Protein AF-U4QA12-F1 (afdb_monomer_lite)

Foldseek 3Di:
DADDDDVVVVHDVDDDDDPPDDDDDDDPPPPVPPDDDDDDDDDPPDPSDDDDDDPVVVVVVPD

Structure (mmCIF, N/CA/C/O backbone):
data_AF-U4QA12-F1
#
_entry.id   AF-U4QA12-F1
#
loop_
_atom_site.group_PDB
_atom_site.id
_atom_site.type_symbol
_atom_site.label_atom_id
_atom_site.label_alt_id
_atom_site.label_comp_id
_atom_site.label_asym_id
_atom_site.label_entity_id
_atom_site.label_seq_id
_atom_site.pdbx_PDB_ins_code
_atom_site.Cartn_x
_atom_site.Cartn_y
_atom_site.Cartn_z
_atom_site.occupancy
_atom_site.B_iso_or_equiv
_atom_site.auth_seq_id
_atom_site.auth_comp_id
_atom_site.auth_asym_id
_atom_site.auth_atom_id
_atom_site.pdbx_PDB_model_num
ATOM 1 N N . MET A 1 1 ? 2.408 -7.977 -2.692 1.00 88.56 1 MET A N 1
ATOM 2 C CA . MET A 1 1 ? 2.619 -7.299 -3.993 1.00 88.56 1 MET A CA 1
ATOM 3 C C . 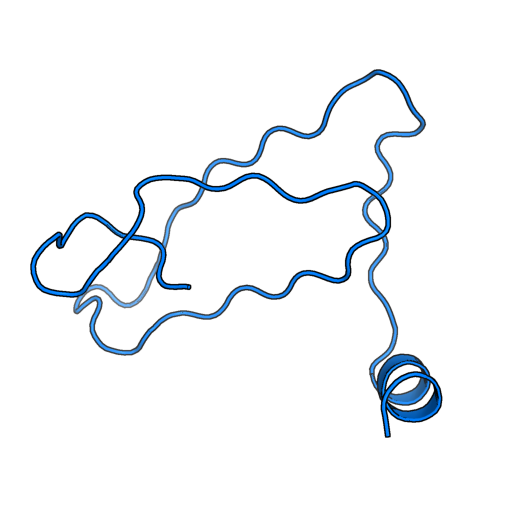MET A 1 1 ? 3.751 -6.295 -3.856 1.00 88.56 1 MET A C 1
ATOM 5 O O . MET A 1 1 ? 3.978 -5.856 -2.736 1.00 88.56 1 MET A O 1
ATOM 9 N N . ARG A 1 2 ? 4.444 -5.932 -4.942 1.00 92.38 2 ARG A N 1
ATOM 10 C CA . ARG A 1 2 ? 5.505 -4.910 -4.925 1.00 92.38 2 ARG A CA 1
ATOM 11 C C . ARG A 1 2 ? 5.089 -3.725 -5.793 1.00 92.38 2 ARG A C 1
ATOM 13 O O . ARG A 1 2 ? 4.689 -3.934 -6.936 1.00 92.38 2 ARG A O 1
ATOM 20 N N . LEU A 1 3 ? 5.146 -2.512 -5.248 1.00 92.62 3 LEU A N 1
ATOM 21 C CA . LEU A 1 3 ? 4.888 -1.282 -5.997 1.00 92.62 3 LEU A CA 1
ATOM 22 C C . LEU A 1 3 ? 6.217 -0.746 -6.533 1.00 92.62 3 LEU A C 1
ATOM 24 O O . LEU A 1 3 ? 7.151 -0.556 -5.760 1.00 92.62 3 LEU A O 1
ATOM 28 N N . GLY A 1 4 ? 6.292 -0.498 -7.836 1.00 91.94 4 GLY A N 1
ATOM 29 C CA . GLY A 1 4 ? 7.508 -0.026 -8.483 1.00 91.94 4 GLY A CA 1
ATOM 30 C C . GLY A 1 4 ? 7.415 -0.055 -10.005 1.00 91.94 4 GLY A C 1
ATOM 31 O O . GLY 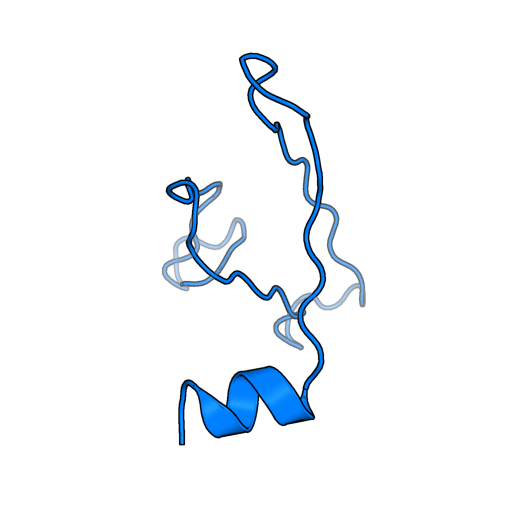A 1 4 ? 6.334 -0.176 -10.592 1.00 91.94 4 GLY A O 1
ATOM 32 N N . LEU A 1 5 ? 8.559 0.111 -10.660 1.00 91.81 5 LEU A N 1
ATOM 33 C CA . LEU A 1 5 ? 8.652 0.214 -12.119 1.00 91.81 5 LEU A CA 1
ATOM 34 C C . LEU A 1 5 ? 9.404 -0.967 -12.744 1.00 91.81 5 LEU A C 1
ATOM 36 O O . LEU A 1 5 ? 9.364 -1.124 -13.966 1.00 91.81 5 LEU A O 1
ATOM 40 N N . ASP A 1 6 ? 10.054 -1.813 -11.939 1.00 91.69 6 ASP A N 1
ATOM 41 C CA . ASP A 1 6 ? 10.857 -2.930 -12.423 1.00 91.69 6 ASP A CA 1
ATOM 42 C C . ASP A 1 6 ? 9.987 -4.162 -12.710 1.00 91.69 6 ASP A C 1
ATOM 44 O O . ASP A 1 6 ? 9.651 -4.970 -11.841 1.00 91.69 6 ASP A O 1
ATOM 48 N N . LYS A 1 7 ? 9.647 -4.342 -13.988 1.00 93.12 7 LYS A N 1
ATOM 49 C CA . LYS A 1 7 ? 8.856 -5.488 -14.458 1.00 93.12 7 LYS A CA 1
ATOM 50 C C . LYS A 1 7 ? 9.572 -6.826 -14.323 1.00 93.12 7 LYS A C 1
ATOM 52 O O . LYS A 1 7 ? 8.896 -7.849 -14.283 1.00 93.12 7 LYS A O 1
ATOM 57 N N . SER A 1 8 ? 10.901 -6.840 -14.212 1.00 95.06 8 SER A N 1
ATOM 58 C CA . SER A 1 8 ? 11.641 -8.081 -13.960 1.00 95.06 8 SER A CA 1
ATOM 59 C C . SER A 1 8 ? 11.436 -8.605 -12.534 1.00 95.06 8 SER A C 1
ATOM 61 O O . SER A 1 8 ? 11.614 -9.797 -12.291 1.00 95.06 8 SER A O 1
ATOM 63 N N . LYS A 1 9 ? 11.002 -7.735 -11.610 1.00 91.75 9 LYS A N 1
ATOM 64 C CA . LYS A 1 9 ? 10.710 -8.044 -10.202 1.00 91.75 9 LYS A CA 1
ATOM 65 C C . LYS A 1 9 ? 9.217 -8.248 -9.913 1.00 91.75 9 LYS A C 1
ATOM 67 O O . LYS A 1 9 ? 8.833 -8.288 -8.745 1.00 91.75 9 LYS A O 1
ATOM 72 N N . ASP A 1 10 ? 8.389 -8.367 -10.954 1.00 93.88 10 ASP A N 1
ATOM 73 C CA . ASP A 1 10 ? 6.923 -8.460 -10.848 1.00 93.88 10 ASP A CA 1
ATOM 74 C 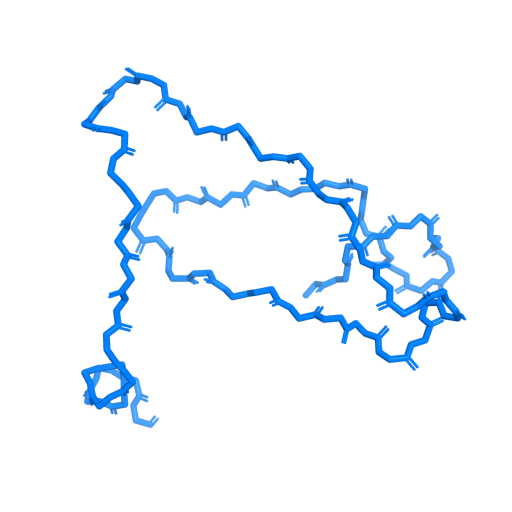C . ASP A 1 10 ? 6.297 -7.254 -10.113 1.00 93.88 10 ASP A C 1
ATOM 76 O O . ASP A 1 10 ? 5.348 -7.363 -9.334 1.00 93.88 10 ASP A O 1
ATOM 80 N N . GLU A 1 11 ? 6.869 -6.064 -10.328 1.00 93.88 11 GLU A N 1
ATOM 81 C CA . GLU A 1 11 ? 6.371 -4.829 -9.727 1.00 93.88 11 GLU A CA 1
ATOM 82 C C . GLU A 1 11 ? 5.190 -4.247 -10.510 1.00 93.88 11 GLU A C 1
ATOM 84 O O . GLU A 1 11 ? 5.189 -4.120 -11.747 1.00 93.88 11 GLU A O 1
ATOM 89 N N . VAL A 1 12 ? 4.176 -3.813 -9.767 1.00 95.00 12 VAL A N 1
ATOM 90 C CA . VAL A 1 12 ? 3.022 -3.100 -10.313 1.00 95.00 12 VAL A CA 1
ATOM 91 C C . VAL A 1 12 ? 3.223 -1.594 -10.201 1.00 95.00 12 VAL A C 1
ATOM 93 O O . VAL A 1 12 ? 3.839 -1.108 -9.261 1.00 95.00 12 VAL A O 1
ATOM 96 N N . HIS A 1 13 ? 2.675 -0.847 -11.161 1.00 93.44 13 HIS A N 1
ATOM 97 C CA . HIS A 1 13 ? 2.769 0.618 -11.181 1.00 93.44 13 HIS A CA 1
ATOM 98 C C . HIS A 1 13 ? 1.712 1.298 -10.293 1.00 93.44 13 HIS A C 1
ATOM 100 O O . HIS A 1 13 ? 1.833 2.467 -9.948 1.00 93.44 13 HIS A O 1
ATOM 106 N N . GLY A 1 14 ? 0.667 0.560 -9.924 1.00 94.12 14 GLY A N 1
ATOM 107 C CA . GLY A 1 14 ? -0.430 1.032 -9.097 1.00 94.12 14 GLY A CA 1
ATOM 108 C C . GLY A 1 14 ? -1.291 -0.142 -8.660 1.00 94.12 14 GLY A C 1
ATOM 109 O O . GLY A 1 14 ? -1.180 -1.245 -9.203 1.00 94.12 14 GLY A O 1
ATOM 110 N N . PHE A 1 15 ? -2.126 0.093 -7.659 1.00 93.44 15 PHE A N 1
ATOM 111 C CA . PHE A 1 15 ? -3.051 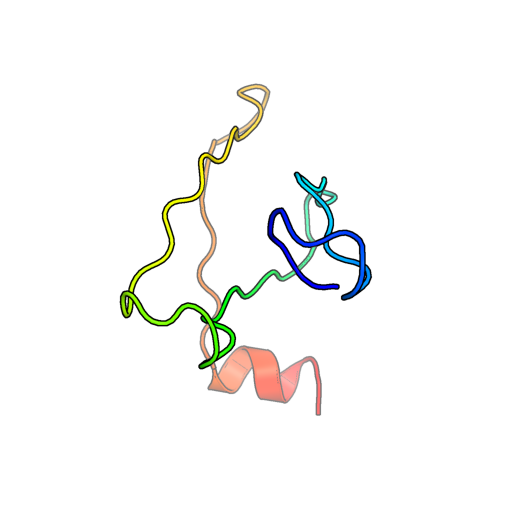-0.901 -7.142 1.00 93.44 15 PHE A CA 1
ATOM 112 C C . PHE A 1 15 ? -4.299 -0.241 -6.580 1.00 93.44 15 PHE A C 1
ATOM 114 O O . PHE A 1 15 ? -4.324 0.958 -6.314 1.00 93.44 15 PHE A O 1
ATOM 121 N N . TYR A 1 16 ? -5.328 -1.059 -6.421 1.00 92.69 16 TYR A N 1
ATOM 122 C CA . TYR A 1 16 ? -6.595 -0.684 -5.828 1.00 92.69 16 TYR A CA 1
ATOM 123 C C . TYR A 1 16 ? -6.794 -1.481 -4.542 1.00 92.69 16 TYR A C 1
ATOM 125 O O . TYR A 1 16 ? -6.369 -2.635 -4.450 1.00 92.69 16 TYR A O 1
ATOM 133 N N . VAL A 1 17 ? -7.433 -0.852 -3.562 1.00 90.94 17 VAL A N 1
ATOM 134 C CA . VAL A 1 17 ? -7.782 -1.470 -2.287 1.00 90.94 17 VAL A CA 1
ATOM 135 C C . VAL A 1 17 ? -9.267 -1.253 -2.042 1.00 90.94 17 VAL A C 1
ATOM 137 O O . VAL A 1 17 ? -9.738 -0.115 -2.053 1.00 90.94 17 VAL A O 1
ATOM 140 N N . ASP A 1 18 ? -9.987 -2.343 -1.784 1.00 89.19 18 ASP A N 1
ATOM 141 C CA . ASP A 1 18 ? -11.386 -2.292 -1.376 1.00 89.19 18 ASP A CA 1
ATOM 142 C C . ASP A 1 18 ? -11.544 -1.615 -0.010 1.00 89.19 18 ASP A C 1
ATOM 144 O O . ASP A 1 18 ? -10.765 -1.846 0.925 1.00 89.19 18 ASP A O 1
ATOM 148 N N . SER A 1 19 ? -12.606 -0.822 0.136 1.00 85.81 19 SER A N 1
ATOM 149 C CA . SER A 1 19 ? -12.947 -0.195 1.415 1.00 85.81 19 SER A CA 1
ATOM 150 C C . SER A 1 19 ? -13.136 -1.246 2.517 1.00 85.81 19 SER A C 1
ATOM 152 O O . SER A 1 19 ? -13.719 -2.304 2.292 1.00 85.81 19 SER A O 1
ATOM 154 N N . GLY A 1 20 ? -12.637 -0.953 3.720 1.00 86.56 20 GLY A N 1
ATOM 155 C CA . GLY A 1 20 ? -12.635 -1.886 4.853 1.00 86.56 20 GLY A CA 1
ATOM 156 C C . GLY A 1 20 ? -11.417 -2.816 4.919 1.00 86.56 20 GLY A C 1
ATOM 157 O O . GLY A 1 20 ? -11.258 -3.529 5.909 1.00 86.56 20 GLY A O 1
ATOM 158 N N . THR A 1 21 ? -10.527 -2.783 3.925 1.00 89.56 21 THR A N 1
ATOM 159 C CA . THR A 1 21 ? -9.272 -3.548 3.945 1.00 89.56 21 THR A CA 1
ATOM 160 C C . THR A 1 21 ? -8.189 -2.816 4.739 1.00 89.56 21 THR A C 1
ATOM 162 O O . THR A 1 21 ? -7.885 -1.651 4.477 1.00 89.56 21 THR A O 1
ATOM 165 N N . PHE A 1 22 ? -7.540 -3.507 5.679 1.00 91.00 22 PHE A N 1
ATOM 166 C CA . PHE A 1 22 ? -6.340 -2.983 6.335 1.00 91.00 22 PHE A CA 1
ATOM 167 C C . PHE A 1 22 ? -5.154 -2.993 5.366 1.00 91.00 22 PHE A C 1
ATOM 169 O O . PHE A 1 22 ? -4.802 -4.039 4.827 1.00 91.00 22 PHE A O 1
ATOM 176 N N . THR A 1 23 ? -4.522 -1.834 5.172 1.00 91.19 23 THR A N 1
ATOM 177 C CA . THR A 1 23 ? -3.368 -1.673 4.275 1.00 91.19 23 THR A CA 1
ATOM 178 C C . THR A 1 23 ? -2.166 -1.133 5.037 1.00 91.19 23 THR A C 1
ATOM 180 O O . THR A 1 23 ? -2.300 -0.217 5.848 1.00 91.19 23 THR A O 1
ATOM 183 N N . ALA A 1 24 ? -0.989 -1.682 4.746 1.00 91.62 24 ALA A N 1
ATOM 184 C CA . ALA A 1 24 ? 0.303 -1.181 5.198 1.00 91.62 24 ALA A CA 1
ATOM 185 C C . ALA A 1 24 ? 1.254 -1.092 3.998 1.00 91.62 24 ALA A C 1
ATOM 187 O O . ALA A 1 24 ? 1.161 -1.897 3.071 1.00 91.62 24 ALA A O 1
ATOM 188 N N . ILE A 1 25 ? 2.145 -0.102 4.013 1.00 91.12 25 ILE A N 1
ATOM 189 C CA . ILE A 1 25 ? 3.143 0.130 2.966 1.00 91.12 25 ILE A CA 1
ATOM 190 C C . ILE A 1 25 ? 4.494 0.292 3.655 1.00 91.12 25 ILE A C 1
ATOM 192 O O . ILE A 1 25 ? 4.608 1.040 4.627 1.00 91.12 25 ILE A O 1
ATOM 196 N N . GLU A 1 26 ? 5.504 -0.398 3.142 1.00 89.94 26 GLU A N 1
ATOM 197 C CA . GLU A 1 26 ? 6.887 -0.303 3.598 1.00 89.94 26 GLU A CA 1
ATOM 198 C C . GLU A 1 26 ? 7.830 -0.193 2.399 1.00 89.94 26 GLU A C 1
ATOM 200 O O . GLU A 1 26 ? 7.499 -0.629 1.293 1.00 89.94 26 GLU A O 1
ATOM 205 N N . ASP A 1 27 ? 8.997 0.411 2.616 1.00 87.94 27 ASP A N 1
ATOM 206 C CA . ASP A 1 27 ? 10.043 0.462 1.601 1.00 87.94 27 ASP A CA 1
ATOM 207 C C . ASP A 1 27 ? 10.663 -0.932 1.445 1.00 87.94 27 ASP A C 1
ATOM 209 O O . ASP A 1 27 ? 11.099 -1.552 2.419 1.00 87.94 27 ASP A O 1
ATOM 213 N N . SER A 1 28 ? 10.720 -1.440 0.215 1.00 83.88 28 SER A N 1
ATOM 214 C CA . SER A 1 28 ? 11.591 -2.574 -0.072 1.00 83.88 28 SER A CA 1
ATOM 215 C C . SER A 1 28 ? 13.006 -2.015 -0.138 1.00 83.88 28 SER A C 1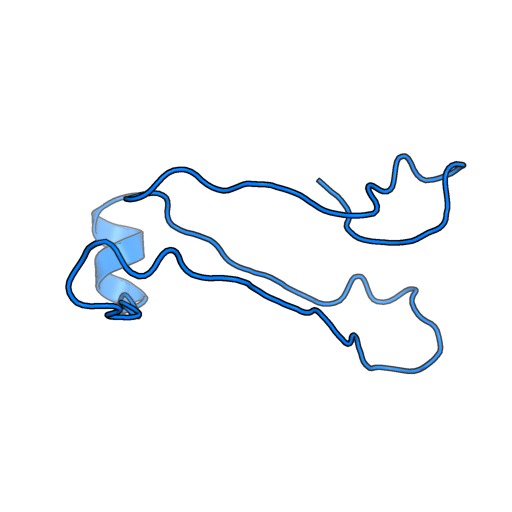
ATOM 217 O O . SER A 1 28 ? 13.265 -1.277 -1.082 1.00 83.88 28 SER A O 1
ATOM 219 N N . ASN A 1 29 ? 13.867 -2.352 0.833 1.00 75.88 29 ASN A N 1
ATOM 220 C CA . ASN A 1 29 ? 15.252 -1.877 1.076 1.00 75.88 29 ASN A CA 1
ATOM 221 C C . ASN A 1 29 ? 16.264 -2.026 -0.106 1.00 75.88 29 ASN A C 1
ATOM 223 O O . ASN A 1 29 ? 17.426 -2.373 0.082 1.00 75.88 29 ASN A O 1
ATOM 227 N N . ASP A 1 30 ? 15.816 -1.800 -1.331 1.00 73.44 30 ASP A N 1
ATOM 228 C CA . ASP A 1 30 ? 16.397 -2.077 -2.644 1.00 73.44 30 ASP A CA 1
ATOM 229 C C . ASP A 1 30 ? 16.199 -0.860 -3.583 1.00 73.44 30 ASP A C 1
ATOM 231 O O . ASP A 1 30 ? 16.664 -0.846 -4.717 1.00 73.44 30 ASP A O 1
ATOM 235 N N . ALA A 1 31 ? 15.529 0.209 -3.121 1.00 65.62 31 ALA A N 1
ATOM 236 C CA . ALA A 1 31 ? 15.250 1.405 -3.921 1.00 65.62 31 ALA A CA 1
ATOM 237 C C . ALA A 1 31 ? 16.481 2.309 -4.152 1.00 65.62 31 ALA A C 1
ATOM 239 O O . ALA A 1 31 ? 16.422 3.234 -4.960 1.00 65.62 31 ALA A O 1
ATOM 240 N N . GLY A 1 32 ? 17.594 2.086 -3.440 1.00 70.56 32 GLY A N 1
ATOM 241 C CA . GLY A 1 32 ? 18.870 2.809 -3.588 1.00 70.56 32 GLY A CA 1
ATOM 242 C C . GLY A 1 32 ? 18.864 4.291 -3.171 1.00 70.56 32 GLY A C 1
ATOM 243 O O . GLY A 1 32 ? 19.905 4.815 -2.785 1.00 70.56 32 GLY A O 1
ATOM 244 N N . VAL A 1 33 ? 17.704 4.955 -3.201 1.00 78.75 33 VAL A N 1
ATOM 245 C CA . VAL A 1 33 ? 17.512 6.384 -2.890 1.00 78.75 33 VAL A CA 1
ATOM 246 C C . VAL A 1 33 ? 16.952 6.638 -1.485 1.00 78.75 33 VAL A C 1
ATOM 248 O O . VAL A 1 33 ? 16.989 7.771 -1.015 1.00 78.75 33 VAL A O 1
ATOM 251 N N . GLY A 1 34 ? 16.460 5.597 -0.802 1.00 81.31 34 GLY A N 1
ATOM 252 C CA . GLY A 1 34 ? 16.015 5.658 0.598 1.00 81.31 34 GLY A CA 1
ATOM 253 C C . GLY A 1 34 ? 14.671 6.355 0.840 1.00 81.31 34 GLY A C 1
ATOM 254 O O . GLY A 1 34 ? 14.357 6.678 1.984 1.00 81.31 34 GLY A O 1
ATOM 255 N N . PHE A 1 35 ? 13.883 6.609 -0.207 1.00 86.00 35 PHE A N 1
ATOM 256 C CA . PHE A 1 35 ? 12.511 7.096 -0.091 1.00 86.00 35 PHE A CA 1
ATOM 257 C C . PHE A 1 35 ? 11.642 6.567 -1.235 1.00 86.00 35 PHE A C 1
ATOM 259 O O . PHE A 1 35 ? 12.137 6.260 -2.318 1.00 86.00 35 PHE A O 1
ATOM 266 N N . SER A 1 36 ? 10.332 6.547 -0.997 1.00 88.31 36 SER A N 1
ATOM 267 C CA . SER A 1 36 ? 9.311 6.223 -1.989 1.00 88.31 36 SER A CA 1
ATOM 268 C C . SER A 1 36 ? 8.262 7.334 -2.015 1.00 88.31 36 SER A C 1
ATOM 270 O O . SER A 1 36 ? 7.836 7.818 -0.966 1.00 88.31 36 SER A O 1
ATOM 272 N N . GLN A 1 37 ? 7.835 7.744 -3.210 1.00 90.00 37 GLN A N 1
ATOM 273 C CA . GLN A 1 37 ? 6.733 8.689 -3.388 1.00 90.00 37 GLN A CA 1
ATOM 274 C C . GLN A 1 37 ? 5.561 7.977 -4.055 1.00 90.00 37 GLN A C 1
ATOM 276 O O . GLN A 1 37 ? 5.700 7.423 -5.143 1.00 90.00 37 GLN A O 1
ATOM 281 N N . ILE A 1 38 ? 4.401 8.017 -3.403 1.00 90.44 38 ILE A N 1
ATOM 282 C CA . ILE A 1 38 ? 3.178 7.354 -3.858 1.00 90.44 38 ILE A CA 1
ATOM 283 C C . ILE A 1 38 ? 2.055 8.389 -3.856 1.00 90.44 38 ILE A C 1
ATOM 285 O O . ILE A 1 38 ? 1.906 9.145 -2.896 1.00 90.44 38 ILE A O 1
ATOM 289 N N . SER A 1 39 ? 1.274 8.431 -4.934 1.00 93.00 39 SER A N 1
ATOM 290 C CA . SER A 1 39 ? 0.032 9.203 -4.993 1.00 93.00 39 SER A CA 1
ATOM 291 C C . SER A 1 39 ? -1.138 8.279 -4.671 1.00 93.00 39 SER A C 1
ATOM 293 O O . SER A 1 39 ? -1.209 7.174 -5.207 1.00 93.00 39 SER A O 1
ATOM 295 N N . ILE A 1 40 ? -2.024 8.712 -3.774 1.00 89.44 40 ILE A N 1
ATOM 296 C CA . ILE A 1 40 ? -3.205 7.954 -3.358 1.00 89.44 40 ILE A CA 1
ATOM 297 C C . ILE A 1 40 ? -4.430 8.827 -3.599 1.00 89.44 40 ILE A C 1
ATOM 299 O O . ILE A 1 40 ? -4.470 9.978 -3.163 1.00 89.44 40 ILE A O 1
ATOM 303 N N . GLU A 1 41 ? -5.430 8.257 -4.260 1.00 89.38 41 GLU A N 1
ATOM 304 C CA . GLU A 1 41 ? -6.748 8.857 -4.419 1.00 89.38 41 GLU A CA 1
ATOM 305 C C . GLU A 1 41 ? -7.742 8.125 -3.514 1.00 89.38 41 GLU A C 1
ATOM 307 O O . GLU A 1 41 ? -7.863 6.901 -3.570 1.00 89.38 41 GLU A O 1
ATOM 312 N N . ILE A 1 42 ? -8.442 8.875 -2.660 1.00 85.94 42 ILE A N 1
ATOM 313 C CA . ILE A 1 42 ? -9.523 8.351 -1.821 1.00 85.94 42 ILE A CA 1
ATOM 314 C C . ILE A 1 42 ? -10.840 8.859 -2.418 1.00 85.94 42 ILE A C 1
ATOM 316 O O . ILE A 1 42 ? -11.020 10.077 -2.500 1.00 85.94 42 ILE A O 1
ATOM 320 N N . PRO A 1 43 ? -11.764 7.968 -2.827 1.00 79.25 43 PRO A N 1
ATOM 321 C CA . PRO A 1 43 ? -13.052 8.377 -3.373 1.00 79.25 43 PRO A CA 1
ATOM 322 C C . PRO A 1 43 ? -13.813 9.299 -2.411 1.00 79.25 43 PRO A C 1
ATOM 324 O O . PRO A 1 43 ? -13.897 9.039 -1.212 1.00 79.25 43 PRO A O 1
ATOM 327 N N . ASN A 1 44 ? -14.420 10.356 -2.946 1.00 74.88 44 ASN A N 1
ATOM 328 C CA . ASN A 1 44 ? -15.108 11.408 -2.186 1.00 74.88 44 ASN A CA 1
ATOM 329 C C . ASN A 1 44 ? -16.576 11.086 -1.837 1.00 74.88 44 ASN A C 1
ATOM 331 O O . ASN A 1 44 ? -17.298 11.946 -1.338 1.00 74.88 44 ASN A O 1
ATOM 335 N N . ASN A 1 45 ? -17.018 9.847 -2.063 1.00 74.44 45 ASN A N 1
ATOM 336 C CA . ASN A 1 45 ? -18.404 9.409 -1.862 1.00 74.44 45 ASN A CA 1
ATOM 337 C C . ASN A 1 45 ? -18.707 8.983 -0.406 1.00 74.44 45 ASN A C 1
ATOM 339 O O . ASN A 1 45 ? -19.627 8.202 -0.171 1.00 74.44 45 ASN A O 1
ATOM 343 N N . GLY A 1 46 ? -17.929 9.455 0.571 1.00 72.75 46 GLY A N 1
ATOM 344 C CA . GLY A 1 46 ? -18.059 9.119 1.992 1.00 72.75 46 GLY A CA 1
ATOM 345 C C . GLY A 1 46 ? -17.284 10.092 2.884 1.00 72.75 46 GLY A C 1
ATOM 346 O O . GLY A 1 46 ? -16.776 11.100 2.403 1.00 72.75 46 GLY A O 1
ATOM 347 N N . ASP A 1 47 ? -17.149 9.775 4.173 1.00 80.00 47 ASP A N 1
ATOM 348 C CA . ASP A 1 47 ? -16.567 10.677 5.187 1.00 80.00 47 ASP A CA 1
ATOM 349 C C . ASP A 1 47 ? -15.070 11.000 4.984 1.00 80.00 47 ASP A C 1
ATOM 351 O O . ASP A 1 47 ? -14.502 11.796 5.730 1.00 80.00 47 ASP A O 1
ATOM 355 N N . GLY A 1 48 ? -14.399 10.368 4.010 1.00 76.44 48 GLY A N 1
ATOM 356 C CA . GLY A 1 48 ? -12.982 10.602 3.696 1.00 76.44 48 GLY A CA 1
ATOM 357 C C . GLY A 1 48 ? -12.019 10.265 4.841 1.00 76.44 48 GLY A C 1
ATOM 358 O O . GLY A 1 48 ? -10.859 10.676 4.824 1.00 76.44 48 GLY A O 1
ATOM 359 N N . ALA A 1 49 ? -12.495 9.548 5.860 1.00 82.25 49 ALA A N 1
ATOM 360 C CA . ALA A 1 49 ? -11.738 9.276 7.067 1.00 82.25 49 ALA A CA 1
ATOM 361 C C . ALA A 1 49 ? -10.656 8.217 6.824 1.00 82.25 49 ALA A C 1
ATOM 363 O O . ALA A 1 49 ? -10.925 7.126 6.322 1.00 82.25 49 ALA A O 1
ATOM 364 N N . ILE A 1 50 ? -9.434 8.517 7.262 1.00 85.06 50 ILE A N 1
ATOM 365 C CA . ILE A 1 50 ? -8.341 7.546 7.334 1.00 85.06 50 ILE A CA 1
ATOM 366 C C . ILE A 1 50 ? -8.341 6.952 8.743 1.00 85.06 50 ILE A C 1
ATOM 368 O O . ILE A 1 50 ? -8.100 7.654 9.726 1.00 85.06 50 ILE A O 1
ATOM 372 N N . LEU A 1 51 ? -8.616 5.652 8.848 1.00 87.88 51 LEU A N 1
ATOM 373 C CA . LEU A 1 51 ? -8.615 4.936 10.121 1.00 87.88 51 LEU A CA 1
ATOM 374 C C . LEU A 1 51 ? -7.237 4.326 10.378 1.00 87.88 51 LEU A C 1
ATOM 376 O O . LEU A 1 51 ? -6.758 3.504 9.600 1.00 87.88 51 LEU A O 1
ATOM 380 N N . VAL A 1 52 ? -6.618 4.698 11.499 1.00 90.56 52 VAL A N 1
ATOM 381 C CA . VAL A 1 52 ? -5.332 4.139 11.934 1.00 90.56 52 VAL A CA 1
ATOM 382 C C . VAL A 1 52 ? -5.582 3.175 13.095 1.00 90.56 52 VAL A C 1
ATOM 384 O O . VAL A 1 52 ? -5.863 3.618 14.213 1.00 90.56 52 VAL A O 1
ATOM 387 N N . PRO A 1 53 ? -5.526 1.854 12.864 1.00 89.56 53 PRO A N 1
ATOM 388 C CA . PRO A 1 53 ? -5.768 0.882 13.917 1.00 89.56 53 PRO A CA 1
ATOM 389 C C . PRO A 1 53 ? -4.601 0.841 14.912 1.00 89.56 53 PRO A C 1
ATOM 391 O O . PRO A 1 53 ? -3.435 1.036 14.563 1.00 89.56 53 PRO A O 1
ATOM 394 N N . LYS A 1 54 ? -4.908 0.549 16.178 1.00 93.44 54 LYS A N 1
ATOM 395 C CA . LYS A 1 54 ? -3.878 0.341 17.202 1.00 93.44 54 LYS A CA 1
ATOM 396 C C . LYS A 1 54 ? -3.285 -1.063 17.078 1.00 93.44 54 LYS A C 1
ATOM 398 O O . LYS A 1 54 ? -4.019 -2.027 16.864 1.00 93.44 54 LYS A O 1
ATOM 403 N N . LYS A 1 55 ? -1.967 -1.186 17.263 1.00 91.25 55 LYS A N 1
ATOM 404 C CA . LYS A 1 55 ? -1.230 -2.457 17.125 1.00 91.25 55 LYS A CA 1
ATOM 405 C C . LYS A 1 55 ? -1.791 -3.574 18.011 1.00 91.25 55 LYS A C 1
ATOM 407 O O . LYS A 1 55 ? -1.957 -4.692 17.541 1.00 91.25 55 LYS A O 1
ATOM 412 N N . ASP A 1 56 ? -2.099 -3.281 19.271 1.00 94.25 56 ASP A N 1
ATOM 413 C CA . ASP A 1 56 ? -2.682 -4.246 20.212 1.00 94.25 56 ASP A CA 1
ATOM 414 C C . ASP A 1 56 ? -4.054 -4.749 19.744 1.00 94.25 56 ASP A C 1
ATOM 416 O O . ASP A 1 56 ? -4.362 -5.929 19.887 1.00 94.25 56 ASP A O 1
ATOM 420 N N . LYS A 1 57 ? -4.859 -3.875 19.133 1.00 92.62 57 LYS A N 1
ATOM 421 C CA . LYS A 1 57 ? -6.166 -4.232 18.568 1.00 92.62 57 LYS A CA 1
ATOM 422 C C . LYS A 1 57 ? -6.051 -5.047 17.288 1.00 92.62 57 LYS A C 1
ATOM 424 O O . LYS A 1 57 ? -6.801 -6.005 17.139 1.00 92.62 57 LYS A O 1
ATOM 429 N N . LEU A 1 58 ? -5.083 -4.740 16.425 1.00 91.00 58 LEU A N 1
ATOM 430 C CA . LEU A 1 58 ? -4.790 -5.580 15.261 1.00 91.00 58 LEU A CA 1
ATOM 431 C C . LEU A 1 58 ? -4.384 -6.996 15.674 1.00 91.00 58 LEU A C 1
ATOM 433 O O . LEU A 1 58 ? -4.947 -7.945 15.146 1.00 91.00 58 LEU A O 1
ATOM 437 N N . LEU A 1 59 ? -3.487 -7.140 16.656 1.00 92.19 59 LEU A N 1
ATOM 438 C CA . LEU A 1 59 ? -3.054 -8.453 17.157 1.00 92.19 59 LEU A CA 1
ATOM 439 C C . LEU A 1 59 ? -4.193 -9.254 17.809 1.00 92.19 59 LEU A C 1
ATOM 441 O O . LEU A 1 59 ? -4.170 -10.477 17.795 1.00 92.19 59 LEU A O 1
ATOM 445 N N . GLN A 1 60 ? -5.198 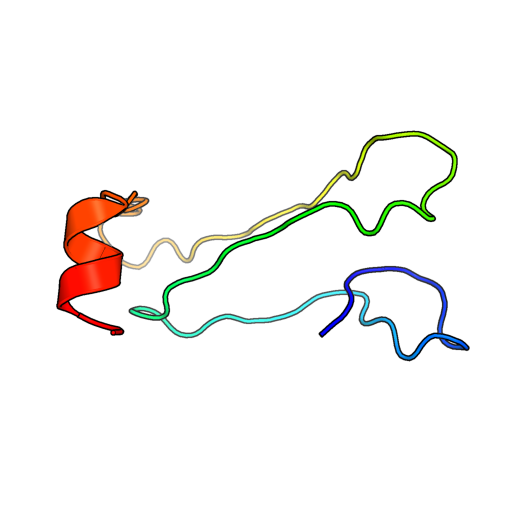-8.582 18.380 1.00 91.94 60 GLN A N 1
ATOM 446 C CA . GLN A 1 60 ? -6.399 -9.249 18.903 1.00 91.94 60 GLN A CA 1
ATOM 447 C C . GLN A 1 60 ? -7.312 -9.773 17.785 1.00 91.94 60 GLN A C 1
ATOM 449 O O . GLN A 1 60 ? -7.961 -10.800 17.965 1.00 91.94 60 GLN A O 1
ATOM 454 N N . MET A 1 61 ? -7.393 -9.061 16.659 1.00 89.88 61 MET A N 1
ATOM 455 C CA . MET A 1 61 ? -8.245 -9.420 15.518 1.00 89.88 61 MET A CA 1
ATOM 456 C C . MET A 1 61 ? -7.581 -10.430 14.571 1.00 89.88 61 MET A C 1
ATOM 458 O O . MET A 1 61 ? -8.282 -11.228 13.953 1.00 89.88 61 MET A O 1
ATOM 462 N N . PHE A 1 62 ? -6.251 -10.396 14.473 1.00 87.50 62 PHE A N 1
ATOM 463 C CA . PHE A 1 62 ? -5.427 -11.237 13.604 1.00 87.50 62 PHE A CA 1
ATOM 464 C C . PHE A 1 62 ? -4.265 -11.839 14.422 1.00 87.50 62 PHE A C 1
ATOM 466 O O . PHE A 1 62 ? -3.174 -11.260 14.422 1.00 87.50 62 PHE A O 1
ATOM 473 N N . PRO A 1 63 ? -4.507 -12.928 15.177 1.00 72.50 63 PRO A N 1
ATOM 474 C CA . PRO A 1 63 ? -3.483 -13.564 16.005 1.00 72.50 63 PRO A CA 1
ATOM 475 C C . PRO A 1 63 ? -2.409 -14.297 15.192 1.00 72.50 63 PRO A C 1
ATOM 477 O O . PRO A 1 63 ? -2.729 -14.815 14.097 1.00 72.50 63 PRO A O 1
#

Organism: NCBI:txid1226335

Secondary structure (DSSP, 8-state):
-EESS-GGGTEES-----TT--------TTSSSS---------SSS--------HHHHHHH--

Sequence (63 aa):
MRLGLDKSKDEVHGFYVDSGTFTAIEDSNDAGVGFSQISIEIPNNGDGAILVPKKDKLLQMFP

pLDDT: mean 87.33, std 7.02, range [65.62, 95.06]

Radius of gyration: 14.72 Å; chains: 1; bounding box: 37×25×35 Å